Protein AF-A0A096AN30-F1 (afdb_monomer_lite)

Radius of gyration: 12.46 Å; chains: 1; bounding box: 24×33×29 Å

Sequence (86 aa):
MNISEHKKQILYMFYTDGWRYLARDKIGYMHIFTEKPTKGEACWLCKKGIRGGFFFYDESFEDIRFENAEPLDIGMELGLADDDNA

Organism: NCBI:txid1401067

Structure (mmCIF, N/CA/C/O backbone):
data_AF-A0A096AN30-F1
#
_entry.id   AF-A0A096AN30-F1
#
loop_
_atom_site.group_PDB
_atom_site.id
_atom_site.type_symbol
_atom_site.label_atom_id
_atom_site.label_alt_id
_atom_site.label_comp_id
_atom_site.label_asym_id
_atom_site.label_entity_id
_atom_site.label_seq_id
_atom_site.pdbx_PDB_ins_code
_atom_site.Cartn_x
_atom_site.Cartn_y
_atom_site.Cartn_z
_atom_site.occupancy
_atom_site.B_iso_or_equiv
_atom_site.auth_seq_id
_atom_site.auth_comp_id
_atom_site.auth_asym_id
_atom_site.auth_atom_id
_atom_site.pdbx_PDB_model_num
ATOM 1 N N . MET A 1 1 ? 11.712 3.253 12.262 1.00 50.41 1 MET A N 1
ATOM 2 C CA . MET A 1 1 ? 11.472 4.690 11.998 1.00 50.41 1 MET A CA 1
ATOM 3 C C . MET A 1 1 ? 10.138 5.035 12.622 1.00 50.41 1 MET A C 1
ATOM 5 O O . MET A 1 1 ? 9.224 4.240 12.484 1.00 50.41 1 MET A O 1
ATOM 9 N N . ASN A 1 2 ? 10.036 6.142 13.357 1.00 66.69 2 ASN A N 1
ATOM 10 C CA . ASN A 1 2 ? 8.745 6.580 13.886 1.00 66.69 2 ASN A CA 1
ATOM 11 C C . ASN A 1 2 ? 8.007 7.274 12.737 1.00 66.69 2 ASN A C 1
ATOM 13 O O . ASN A 1 2 ? 8.511 8.265 12.209 1.00 66.69 2 ASN A O 1
ATOM 17 N N . ILE A 1 3 ? 6.890 6.712 12.287 1.00 77.75 3 ILE A N 1
ATOM 18 C CA . ILE A 1 3 ? 6.119 7.267 11.171 1.00 77.75 3 ILE A CA 1
ATOM 19 C C . ILE A 1 3 ? 5.469 8.587 11.632 1.00 77.75 3 ILE A C 1
ATOM 21 O O . ILE A 1 3 ? 5.105 8.706 12.806 1.00 77.75 3 ILE A O 1
ATOM 25 N N . SER A 1 4 ? 5.350 9.590 10.753 1.00 88.88 4 SER A N 1
ATOM 26 C CA . SER A 1 4 ? 4.783 10.893 11.140 1.00 88.88 4 SER A CA 1
ATOM 27 C C . SER A 1 4 ? 3.315 10.757 11.567 1.00 88.88 4 SER A C 1
ATOM 29 O O . SER A 1 4 ? 2.590 9.912 11.044 1.00 88.88 4 SER A O 1
ATOM 31 N N . GLU A 1 5 ? 2.845 11.598 12.495 1.00 89.62 5 GLU A N 1
ATOM 32 C CA . GLU A 1 5 ? 1.435 11.565 12.927 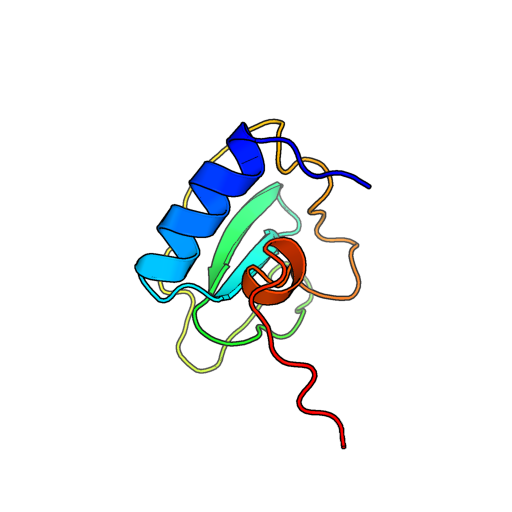1.00 89.62 5 GLU A CA 1
ATOM 33 C C . GLU A 1 5 ? 0.462 11.839 11.772 1.00 89.62 5 GLU A C 1
ATOM 35 O O . GLU A 1 5 ? -0.608 11.241 11.707 1.00 89.62 5 GLU A O 1
ATOM 40 N N . HIS A 1 6 ? 0.865 12.663 10.802 1.00 89.62 6 HIS A N 1
ATOM 41 C CA . HIS A 1 6 ? 0.103 12.883 9.571 1.00 89.62 6 HIS A CA 1
ATOM 42 C C . HIS A 1 6 ? -0.011 11.600 8.729 1.00 89.62 6 HIS A C 1
ATOM 44 O O . HIS A 1 6 ? -1.116 11.208 8.350 1.00 89.62 6 HIS A O 1
ATOM 50 N N . LYS A 1 7 ? 1.101 10.869 8.530 1.00 91.00 7 LYS A N 1
ATOM 51 C CA . LYS A 1 7 ? 1.092 9.554 7.861 1.00 91.00 7 LYS A CA 1
ATOM 52 C C . LYS A 1 7 ? 0.191 8.570 8.613 1.00 91.00 7 LYS A C 1
ATOM 54 O O . LYS A 1 7 ? -0.615 7.896 7.976 1.00 91.00 7 LYS A O 1
ATOM 59 N N . LYS A 1 8 ? 0.270 8.519 9.953 1.00 92.38 8 LYS A N 1
ATOM 60 C CA . LYS A 1 8 ? -0.597 7.659 10.789 1.00 92.38 8 LYS A CA 1
ATOM 61 C C . LYS A 1 8 ? -2.071 7.957 10.575 1.00 92.38 8 LYS A C 1
ATOM 63 O O . LYS A 1 8 ? -2.841 7.024 10.386 1.00 92.38 8 LYS A O 1
ATOM 68 N N . GLN A 1 9 ? -2.468 9.228 10.590 1.00 92.31 9 GLN A N 1
ATOM 69 C CA . GLN A 1 9 ? -3.867 9.622 10.415 1.00 92.31 9 GLN A CA 1
ATOM 70 C C . GLN A 1 9 ? -4.416 9.178 9.054 1.00 92.31 9 GLN A C 1
ATOM 72 O O . GLN A 1 9 ? -5.487 8.574 8.998 1.00 92.31 9 GLN A O 1
ATOM 77 N N . ILE A 1 10 ? -3.660 9.399 7.975 1.00 91.75 10 ILE A N 1
ATOM 78 C CA . ILE A 1 10 ? -4.051 8.975 6.621 1.00 91.75 10 ILE A CA 1
ATOM 79 C C . ILE A 1 10 ? -4.156 7.449 6.533 1.00 91.75 10 ILE A C 1
ATOM 81 O O . ILE A 1 10 ? -5.157 6.914 6.056 1.00 91.75 10 ILE A O 1
ATOM 85 N N . LEU A 1 11 ? -3.139 6.738 7.026 1.00 92.69 11 LEU A N 1
ATOM 86 C CA . LEU A 1 11 ? -3.128 5.277 7.048 1.00 92.69 11 LEU A CA 1
ATOM 87 C C . LEU A 1 11 ? -4.301 4.718 7.856 1.00 92.69 11 LEU A C 1
ATOM 89 O O . LEU A 1 11 ? -4.929 3.755 7.423 1.00 92.69 11 LEU A O 1
ATOM 93 N N . TYR A 1 12 ? -4.631 5.337 8.992 1.00 93.75 12 TYR A N 1
ATOM 94 C CA . TYR A 1 12 ? -5.759 4.930 9.823 1.00 93.75 12 TYR A CA 1
ATOM 95 C C . TYR A 1 12 ? -7.091 5.096 9.084 1.00 93.75 12 TYR A C 1
ATOM 97 O O . TYR A 1 12 ? -7.881 4.156 9.073 1.00 93.75 12 TYR A O 1
ATOM 105 N N . MET A 1 13 ? -7.306 6.224 8.394 1.00 92.06 13 MET A N 1
ATOM 106 C CA . MET A 1 13 ? -8.497 6.432 7.554 1.00 92.06 13 MET A CA 1
ATOM 107 C C . MET A 1 13 ? -8.628 5.353 6.471 1.00 92.06 13 MET A C 1
ATOM 109 O O . MET A 1 13 ? -9.695 4.767 6.290 1.00 92.06 13 MET A O 1
ATOM 113 N N . PHE A 1 14 ? -7.533 5.036 5.776 1.00 90.69 14 PHE A N 1
ATOM 114 C CA . PHE A 1 14 ? -7.538 3.966 4.780 1.00 90.69 14 PHE A CA 1
ATOM 115 C C . PHE A 1 14 ? -7.832 2.599 5.406 1.00 90.69 14 PHE A C 1
ATOM 117 O O . PHE A 1 14 ? -8.617 1.819 4.863 1.00 90.69 14 PHE A O 1
ATOM 124 N N . TYR A 1 15 ? -7.247 2.312 6.568 1.00 92.38 15 TYR A N 1
ATOM 125 C CA . TYR A 1 15 ? -7.459 1.055 7.272 1.00 92.38 15 TYR A CA 1
ATOM 126 C C . TYR A 1 15 ? -8.919 0.864 7.703 1.00 92.38 15 TYR A C 1
ATOM 128 O O . TYR A 1 15 ? -9.471 -0.228 7.520 1.00 92.38 15 TYR A O 1
ATOM 136 N N . THR A 1 16 ? -9.561 1.914 8.227 1.00 91.94 16 THR A N 1
ATOM 137 C CA . THR A 1 16 ? -1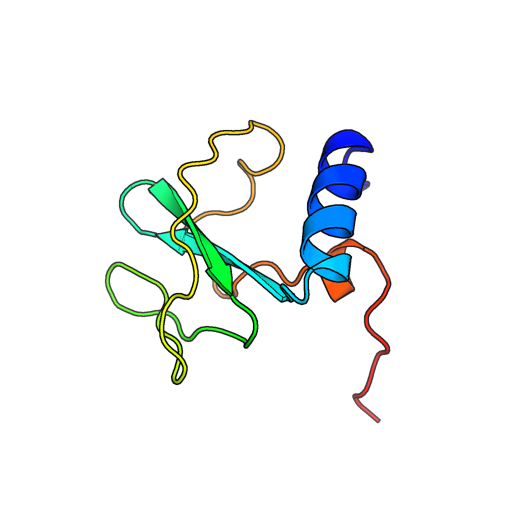0.978 1.883 8.628 1.00 91.94 16 THR A CA 1
ATOM 138 C C . THR A 1 16 ? -11.922 1.714 7.440 1.00 91.94 16 THR A C 1
ATOM 140 O O . THR A 1 16 ? -12.939 1.039 7.573 1.00 91.94 16 THR A O 1
ATOM 143 N N . ASP A 1 17 ? -11.543 2.222 6.265 1.00 89.19 17 ASP A N 1
ATOM 144 C CA . ASP A 1 17 ? -12.288 2.051 5.008 1.00 89.19 17 ASP A CA 1
ATOM 145 C C . ASP A 1 17 ? -12.074 0.669 4.351 1.00 89.19 17 ASP A C 1
ATOM 147 O O . ASP A 1 17 ? -12.656 0.361 3.308 1.00 89.19 17 ASP A O 1
ATOM 151 N N . GLY A 1 18 ? -11.256 -0.196 4.962 1.00 89.44 18 GLY A N 1
ATOM 152 C CA . GLY A 1 18 ? -11.015 -1.567 4.507 1.00 89.44 18 GLY A CA 1
ATOM 153 C C . GLY A 1 18 ? -9.816 -1.731 3.571 1.00 89.44 18 GLY A C 1
ATOM 154 O O . GLY A 1 18 ? -9.585 -2.830 3.061 1.00 89.44 18 GLY A O 1
ATOM 155 N N . TRP A 1 19 ? -9.024 -0.681 3.355 1.00 90.88 19 TRP A N 1
ATOM 156 C CA . TRP A 1 19 ? -7.771 -0.767 2.608 1.00 90.88 19 TRP A CA 1
ATOM 157 C C . TRP A 1 19 ? -6.666 -1.371 3.471 1.00 90.88 19 TRP A C 1
ATOM 159 O O . TRP A 1 19 ? -6.652 -1.235 4.696 1.00 90.88 19 TRP A O 1
ATOM 169 N N . ARG A 1 20 ? -5.745 -2.091 2.834 1.00 92.50 20 ARG A N 1
ATOM 170 C CA . ARG A 1 20 ? -4.706 -2.866 3.525 1.00 92.50 20 ARG A CA 1
ATOM 171 C C . ARG A 1 20 ? -3.310 -2.624 2.985 1.00 92.50 20 ARG A C 1
ATOM 173 O O . ARG A 1 20 ? -2.365 -2.712 3.756 1.00 92.50 20 ARG A O 1
ATOM 180 N N . TYR A 1 21 ? -3.180 -2.272 1.709 1.00 92.62 21 TYR A N 1
ATOM 181 C CA . TYR A 1 21 ? -1.876 -2.071 1.090 1.00 92.62 21 TYR A CA 1
ATOM 182 C C . TYR A 1 21 ? -1.817 -0.795 0.265 1.00 92.62 21 TYR A C 1
ATOM 184 O O . TYR A 1 21 ? -2.802 -0.406 -0.364 1.00 92.62 21 TYR A O 1
ATOM 192 N N . LEU A 1 22 ? -0.632 -0.195 0.236 1.00 92.38 22 LEU A N 1
ATOM 193 C CA . LEU A 1 22 ? -0.257 0.933 -0.608 1.00 92.38 22 LEU A CA 1
ATOM 194 C 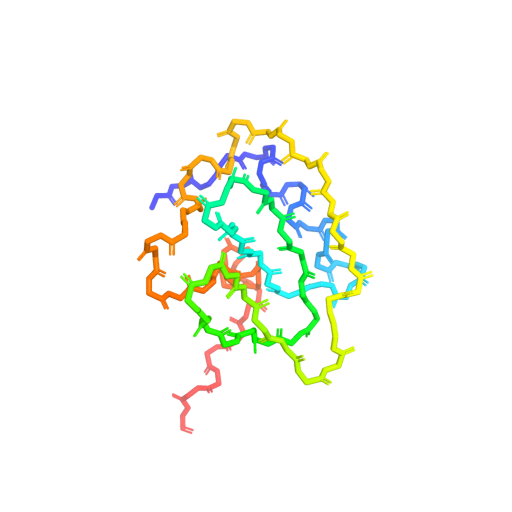C . LEU A 1 22 ? 0.928 0.527 -1.477 1.00 92.38 22 LEU A C 1
ATOM 196 O O . LEU A 1 22 ? 1.882 -0.082 -0.993 1.00 92.38 22 LEU A O 1
ATOM 200 N N . ALA A 1 23 ? 0.902 0.878 -2.756 1.00 92.56 23 ALA A N 1
ATOM 201 C CA . ALA A 1 23 ? 2.035 0.624 -3.630 1.00 92.56 23 ALA A CA 1
ATOM 202 C C . ALA A 1 23 ? 2.148 1.690 -4.712 1.00 92.56 23 ALA A C 1
ATOM 204 O O . ALA A 1 23 ? 1.143 2.122 -5.277 1.00 92.56 23 ALA A O 1
ATOM 205 N N . ARG A 1 24 ? 3.381 2.087 -5.025 1.00 92.25 24 ARG A N 1
ATOM 206 C CA . ARG A 1 24 ? 3.662 3.027 -6.108 1.00 92.25 24 ARG A CA 1
ATOM 207 C C . ARG A 1 24 ? 3.975 2.260 -7.385 1.00 92.25 24 ARG A C 1
ATOM 209 O O . ARG A 1 24 ? 4.696 1.266 -7.324 1.00 92.25 24 ARG A O 1
ATOM 216 N N . ASP A 1 25 ? 3.438 2.685 -8.520 1.00 91.00 25 ASP A N 1
ATOM 217 C CA . ASP A 1 25 ? 3.799 2.139 -9.829 1.00 91.00 25 ASP A CA 1
ATOM 218 C C . ASP A 1 25 ? 5.065 2.797 -10.404 1.00 91.00 25 ASP A C 1
ATOM 220 O O . ASP A 1 25 ? 5.616 3.747 -9.841 1.00 91.00 25 ASP A O 1
ATOM 224 N N . LYS A 1 26 ? 5.542 2.281 -11.541 1.00 91.88 26 LYS A N 1
ATOM 225 C CA . LYS A 1 26 ? 6.796 2.716 -12.171 1.00 91.88 26 LYS A CA 1
ATOM 226 C C . LYS A 1 26 ? 6.777 4.171 -12.652 1.00 91.88 26 LYS A C 1
ATOM 228 O O . LYS A 1 26 ? 7.840 4.757 -12.832 1.00 91.88 26 LYS A O 1
ATOM 233 N N . ILE A 1 27 ? 5.596 4.746 -12.883 1.00 88.56 27 ILE A N 1
ATOM 234 C CA . ILE A 1 27 ? 5.435 6.141 -13.322 1.00 88.56 27 ILE A CA 1
ATOM 235 C C . ILE A 1 27 ? 5.145 7.093 -12.156 1.00 88.56 27 ILE A C 1
ATOM 237 O O . ILE A 1 27 ? 5.031 8.299 -12.360 1.00 88.56 27 ILE A O 1
ATOM 241 N N . GLY A 1 28 ? 5.104 6.568 -10.930 1.00 86.88 28 GLY A N 1
ATOM 242 C CA . GLY A 1 28 ? 5.051 7.345 -9.702 1.00 86.88 28 GLY A CA 1
ATOM 243 C C . GLY A 1 28 ? 3.666 7.452 -9.070 1.00 86.88 28 GLY A C 1
ATOM 244 O O . GLY A 1 28 ? 3.551 8.125 -8.044 1.00 86.88 28 GLY A O 1
ATOM 245 N N . TYR A 1 29 ? 2.638 6.796 -9.618 1.00 86.50 29 TYR A N 1
ATOM 246 C CA . TYR A 1 29 ? 1.291 6.841 -9.050 1.00 86.50 29 TYR A CA 1
ATOM 247 C C . TYR A 1 29 ? 1.137 5.898 -7.871 1.00 86.50 29 TYR A C 1
ATOM 249 O O . TYR A 1 29 ? 1.593 4.756 -7.905 1.00 86.50 29 TYR A O 1
ATOM 257 N N . MET A 1 30 ? 0.462 6.388 -6.834 1.00 90.12 30 MET A N 1
ATOM 258 C CA . MET A 1 30 ? 0.094 5.605 -5.666 1.00 90.12 30 MET A CA 1
ATOM 259 C C . MET A 1 30 ? -1.213 4.853 -5.923 1.00 90.12 30 MET A C 1
ATOM 261 O O . MET A 1 30 ? -2.183 5.406 -6.437 1.00 90.12 30 MET A O 1
ATOM 265 N N . HIS A 1 31 ? -1.253 3.594 -5.513 1.00 88.38 31 HIS A N 1
ATOM 266 C CA . HIS A 1 31 ? -2.426 2.734 -5.611 1.00 88.38 31 HIS A CA 1
ATOM 267 C C . HIS A 1 31 ? -2.729 2.130 -4.243 1.00 88.38 31 HIS A C 1
ATOM 269 O O . HIS A 1 31 ? -1.805 1.783 -3.504 1.00 88.38 31 HIS A O 1
ATOM 275 N N . ILE A 1 32 ? -4.017 1.989 -3.920 1.00 89.31 32 ILE A N 1
ATOM 276 C CA . ILE A 1 32 ? -4.489 1.332 -2.694 1.00 89.31 32 ILE A CA 1
ATOM 277 C C . ILE A 1 32 ? -5.174 0.008 -3.010 1.00 89.31 32 ILE A C 1
ATOM 279 O O . ILE A 1 32 ? -5.902 -0.131 -3.997 1.00 89.31 32 ILE A O 1
ATOM 283 N N . PHE A 1 33 ? -4.955 -0.979 -2.146 1.00 89.12 33 PHE A N 1
ATOM 284 C CA . PHE A 1 33 ? -5.441 -2.337 -2.341 1.00 89.12 33 PHE A CA 1
ATOM 285 C C . PHE A 1 33 ? -6.062 -2.886 -1.059 1.00 89.12 33 PHE A C 1
ATOM 287 O O . PHE A 1 33 ? -5.608 -2.609 0.050 1.00 89.12 33 PHE A O 1
ATOM 294 N N . THR A 1 34 ? -7.110 -3.690 -1.221 1.00 89.00 34 THR A N 1
ATOM 295 C CA . THR A 1 34 ? -7.768 -4.429 -0.126 1.00 89.00 34 THR A CA 1
ATOM 296 C C . THR A 1 34 ? -7.142 -5.806 0.108 1.00 89.00 34 THR A C 1
ATOM 298 O O . THR A 1 34 ? -7.364 -6.422 1.143 1.00 89.00 34 THR A O 1
ATOM 301 N N . GLU A 1 35 ? -6.350 -6.292 -0.845 1.00 89.50 35 GLU A N 1
ATOM 302 C CA . GLU A 1 35 ? -5.601 -7.545 -0.779 1.00 89.50 35 GLU A CA 1
ATOM 303 C C . GLU A 1 35 ? -4.165 -7.297 -1.230 1.00 89.50 35 GLU A C 1
ATOM 305 O O . GLU A 1 35 ? -3.918 -6.345 -1.975 1.00 89.50 35 GLU A O 1
ATOM 310 N N . LYS A 1 36 ? -3.231 -8.146 -0.794 1.00 92.44 36 LYS A N 1
ATOM 311 C CA . LYS A 1 36 ? -1.813 -7.978 -1.107 1.00 92.44 36 LYS A CA 1
ATOM 312 C C . LYS A 1 36 ? -1.597 -8.067 -2.624 1.00 92.44 36 LYS A C 1
ATOM 314 O O . LYS A 1 36 ? -1.838 -9.135 -3.198 1.00 92.44 36 LYS A O 1
ATOM 319 N N . PRO A 1 37 ? -1.168 -6.985 -3.298 1.00 92.12 37 PRO A N 1
ATOM 320 C CA . PRO A 1 37 ? -0.897 -7.051 -4.720 1.00 92.12 37 PRO A CA 1
ATOM 321 C C . PRO A 1 37 ? 0.415 -7.792 -5.007 1.00 92.12 37 PRO A C 1
ATOM 323 O O . PRO A 1 37 ? 1.323 -7.856 -4.183 1.00 92.12 37 PRO A O 1
ATOM 326 N N . THR A 1 38 ? 0.524 -8.325 -6.217 1.00 92.88 38 THR A N 1
ATOM 327 C CA . THR A 1 38 ? 1.737 -8.916 -6.783 1.00 92.88 38 THR A CA 1
ATOM 328 C C . THR A 1 38 ? 2.437 -7.896 -7.670 1.00 92.88 38 THR A C 1
ATOM 330 O O . THR A 1 38 ? 1.794 -7.205 -8.463 1.00 92.88 38 THR A O 1
ATOM 333 N N . LYS A 1 39 ? 3.759 -7.806 -7.564 1.00 94.12 39 LYS A N 1
ATOM 334 C CA . LYS A 1 39 ? 4.559 -6.891 -8.374 1.00 94.12 39 LYS A CA 1
ATOM 335 C C . LYS A 1 39 ? 4.612 -7.355 -9.834 1.00 94.12 39 LYS A C 1
ATOM 337 O O . LYS A 1 39 ? 5.046 -8.469 -10.112 1.00 94.12 39 LYS A O 1
ATOM 342 N N . GLY A 1 40 ? 4.158 -6.507 -10.753 1.00 91.81 40 GLY A N 1
ATOM 343 C CA . GLY A 1 40 ? 4.323 -6.676 -12.196 1.00 91.81 40 GLY A CA 1
ATOM 344 C C . GLY A 1 40 ? 5.498 -5.857 -12.740 1.00 91.81 40 GLY A C 1
ATOM 345 O O . GLY A 1 40 ? 6.261 -5.255 -11.988 1.00 91.81 40 GLY A O 1
ATOM 346 N N . GLU A 1 41 ? 5.635 -5.801 -14.067 1.00 92.12 41 GLU A N 1
ATOM 347 C CA . GLU A 1 41 ? 6.758 -5.106 -14.726 1.00 92.12 41 GLU A CA 1
ATOM 348 C C . GLU A 1 41 ? 6.698 -3.572 -14.615 1.00 92.12 41 GLU A C 1
ATOM 350 O O . GLU A 1 41 ? 7.734 -2.901 -14.609 1.00 92.12 41 GLU A O 1
ATOM 355 N N . ALA A 1 42 ? 5.489 -3.009 -14.541 1.00 89.50 42 ALA A N 1
ATOM 356 C CA . ALA A 1 42 ? 5.263 -1.563 -14.484 1.00 89.50 42 ALA A CA 1
ATOM 357 C C . ALA A 1 42 ? 4.307 -1.125 -13.365 1.00 89.50 42 ALA A C 1
ATOM 359 O O . ALA A 1 42 ? 4.305 0.045 -12.992 1.00 89.50 42 ALA A O 1
ATOM 360 N N . CYS A 1 43 ? 3.494 -2.037 -12.832 1.00 90.31 43 CYS A N 1
ATOM 361 C CA . CYS A 1 43 ? 2.486 -1.748 -11.818 1.00 90.31 43 CYS A CA 1
ATOM 362 C C . CYS A 1 43 ? 2.272 -2.949 -10.890 1.00 90.31 43 CYS A C 1
ATOM 364 O O . CYS A 1 43 ? 2.851 -4.020 -11.078 1.00 90.31 43 CYS A O 1
ATOM 366 N N . TRP A 1 44 ? 1.432 -2.755 -9.880 1.00 91.62 44 TRP A N 1
ATOM 367 C CA . TRP A 1 44 ? 1.045 -3.774 -8.914 1.00 91.62 44 TRP A CA 1
ATOM 368 C C . TRP A 1 44 ? -0.316 -4.362 -9.300 1.00 91.62 44 TRP A C 1
ATOM 370 O O . TRP A 1 44 ? -1.258 -3.630 -9.601 1.00 91.62 44 TRP A O 1
ATOM 380 N N . LEU A 1 45 ? -0.409 -5.690 -9.320 1.00 88.00 45 LEU A N 1
ATOM 381 C CA . LEU A 1 45 ? -1.562 -6.443 -9.809 1.00 88.00 45 LEU A CA 1
ATOM 382 C C . LEU A 1 45 ? -2.276 -7.136 -8.650 1.00 88.00 45 LEU A C 1
ATOM 384 O O . LEU A 1 45 ? -1.636 -7.730 -7.791 1.00 88.00 45 LEU A O 1
ATOM 388 N N . CYS A 1 46 ? -3.602 -7.144 -8.645 1.00 85.56 46 CYS A N 1
ATOM 389 C CA . CYS A 1 46 ? -4.387 -7.918 -7.685 1.00 85.56 46 CYS A CA 1
ATOM 390 C C . CYS A 1 46 ? -5.531 -8.650 -8.393 1.00 85.56 46 CYS A C 1
ATOM 392 O O . CYS A 1 46 ? -5.986 -8.244 -9.466 1.00 85.56 46 CYS A O 1
ATOM 394 N N . LYS A 1 47 ? -5.994 -9.752 -7.799 1.00 80.44 47 LYS A N 1
ATOM 395 C CA . LYS A 1 47 ? -7.017 -10.626 -8.390 1.00 80.44 47 LYS A CA 1
ATOM 396 C C . LYS A 1 47 ? -8.374 -9.936 -8.450 1.00 80.44 47 LYS A C 1
ATOM 398 O O . LYS A 1 47 ? -9.123 -10.138 -9.400 1.00 80.44 47 LYS A O 1
ATOM 403 N N . LYS A 1 48 ? -8.690 -9.114 -7.449 1.00 72.81 48 LYS A N 1
ATOM 404 C CA . LYS A 1 48 ? -9.948 -8.358 -7.368 1.00 72.81 48 LYS A CA 1
ATOM 405 C C . LYS A 1 48 ? -9.925 -7.039 -8.152 1.00 72.81 48 LYS A C 1
ATOM 407 O O . LYS A 1 48 ? -10.926 -6.322 -8.127 1.00 72.81 48 LYS A O 1
ATOM 412 N N . GLY A 1 49 ? -8.828 -6.741 -8.857 1.00 60.41 49 GLY A N 1
ATOM 413 C CA . GLY A 1 49 ? -8.617 -5.492 -9.588 1.00 60.41 49 GLY A CA 1
ATOM 414 C C . GLY A 1 49 ? -8.273 -4.302 -8.682 1.00 60.41 49 GLY A C 1
ATOM 415 O O . GLY A 1 49 ? -8.596 -4.282 -7.491 1.00 60.41 49 GLY A O 1
ATOM 416 N N . ILE A 1 50 ? -7.589 -3.303 -9.250 1.00 61.38 50 ILE A N 1
ATOM 417 C CA . ILE A 1 50 ? -7.257 -2.047 -8.563 1.00 61.38 50 ILE A CA 1
ATOM 418 C C . ILE A 1 50 ? -8.581 -1.334 -8.266 1.00 61.38 50 ILE A C 1
ATOM 420 O O . ILE A 1 50 ? -9.253 -0.870 -9.184 1.00 61.38 50 ILE A O 1
ATOM 424 N N . ARG A 1 51 ? -8.997 -1.279 -6.995 1.00 58.69 51 ARG A N 1
ATOM 425 C CA . ARG A 1 51 ? -10.290 -0.677 -6.615 1.00 58.69 51 ARG A CA 1
ATOM 426 C C . ARG A 1 51 ? -10.254 0.846 -6.461 1.00 58.69 51 ARG A C 1
ATOM 428 O O . ARG A 1 51 ? -11.303 1.450 -6.273 1.00 58.69 51 ARG A O 1
ATOM 435 N N . GLY A 1 52 ? -9.088 1.466 -6.587 1.00 56.06 52 GLY A N 1
ATOM 436 C CA . GLY A 1 52 ? -8.950 2.915 -6.611 1.00 56.06 52 GLY A CA 1
ATOM 437 C C . GLY A 1 52 ? -7.514 3.300 -6.925 1.00 56.06 52 GLY A C 1
ATOM 438 O O . GLY A 1 52 ? -6.626 3.108 -6.099 1.00 56.06 52 GLY A O 1
ATOM 439 N N . GLY A 1 53 ? -7.280 3.829 -8.124 1.00 54.81 53 GLY A N 1
ATOM 440 C CA . GLY A 1 53 ? -6.095 4.642 -8.368 1.00 54.81 53 GLY A CA 1
ATOM 441 C C . GLY A 1 53 ? -6.364 6.007 -7.749 1.00 54.81 53 GLY A C 1
ATOM 442 O O . GLY A 1 53 ? -7.201 6.749 -8.261 1.00 54.81 53 GLY A O 1
ATOM 443 N N . PHE A 1 54 ? -5.718 6.316 -6.629 1.00 61.12 54 PHE A N 1
ATOM 444 C CA . PHE A 1 54 ? -5.778 7.650 -6.045 1.00 61.12 54 PHE A CA 1
ATOM 445 C C . PHE A 1 54 ? -4.528 8.406 -6.459 1.00 61.12 54 PHE A C 1
ATOM 447 O O . PHE A 1 54 ? -3.409 8.049 -6.103 1.00 61.12 54 PHE A O 1
ATOM 454 N N . PHE A 1 55 ? -4.725 9.494 -7.194 1.00 59.03 55 PHE A N 1
ATOM 455 C CA . PHE A 1 55 ? -3.671 10.466 -7.428 1.00 59.03 55 PHE A CA 1
ATOM 456 C C . PHE A 1 55 ? -3.468 11.257 -6.131 1.00 59.03 55 PHE A C 1
ATOM 458 O O . PHE A 1 55 ? -4.033 12.330 -5.943 1.00 59.03 55 PHE A O 1
ATOM 465 N N . PHE A 1 56 ? -2.731 10.679 -5.189 1.00 65.38 56 PHE A N 1
ATOM 466 C CA . PHE A 1 56 ? -2.395 11.329 -3.932 1.00 65.38 56 PHE A CA 1
ATOM 467 C C . PHE A 1 56 ? -0.887 11.539 -3.895 1.00 65.38 56 PHE A C 1
ATOM 469 O O . PHE A 1 56 ? -0.116 10.589 -3.753 1.00 65.38 56 PHE A O 1
ATOM 476 N N . TYR A 1 57 ? -0.473 12.787 -4.106 1.00 64.06 57 TYR A N 1
ATOM 477 C CA . TYR A 1 57 ? 0.895 13.210 -3.854 1.00 64.06 57 TYR A CA 1
ATOM 478 C C . TYR A 1 57 ? 0.934 13.822 -2.456 1.00 64.06 57 TYR A C 1
ATOM 480 O O . TYR A 1 57 ? 0.423 14.919 -2.244 1.00 64.06 57 TYR A O 1
ATOM 488 N N . ASP A 1 58 ? 1.514 13.090 -1.513 1.00 74.19 58 ASP A N 1
ATOM 489 C CA . ASP A 1 58 ? 1.818 13.563 -0.166 1.00 74.19 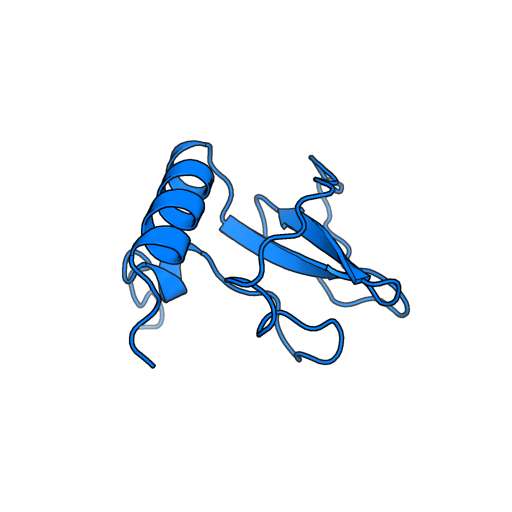58 ASP A CA 1
ATOM 490 C C . ASP A 1 58 ? 3.233 13.099 0.173 1.00 74.19 58 ASP A C 1
ATOM 492 O O . ASP A 1 58 ? 3.586 11.927 -0.007 1.00 74.19 58 ASP A O 1
ATOM 496 N N . GLU A 1 59 ? 4.050 14.049 0.615 1.00 82.75 59 GLU A N 1
ATOM 497 C CA . GLU A 1 59 ? 5.475 13.866 0.903 1.00 82.75 59 GLU A CA 1
ATOM 498 C C . GLU A 1 59 ? 5.707 12.806 1.995 1.00 82.75 59 GLU A C 1
ATOM 500 O O . GLU A 1 59 ? 6.752 12.159 2.049 1.00 82.75 59 GLU A O 1
ATOM 505 N N . SER A 1 60 ? 4.692 12.527 2.818 1.00 85.56 60 SER A N 1
ATOM 506 C CA . SER A 1 60 ? 4.738 11.500 3.865 1.00 85.56 60 SER A CA 1
ATOM 507 C C . SER A 1 60 ? 4.847 10.067 3.335 1.00 85.56 60 SER A C 1
ATOM 509 O O . SER A 1 60 ? 5.051 9.150 4.131 1.00 85.56 60 SER A O 1
ATOM 511 N N . PHE A 1 61 ? 4.700 9.861 2.021 1.00 89.25 61 PHE A N 1
ATOM 512 C CA . PHE A 1 61 ? 4.761 8.553 1.359 1.00 89.25 61 PHE A CA 1
ATOM 513 C C . PHE A 1 61 ? 5.886 8.448 0.310 1.00 89.25 61 PHE A C 1
ATOM 515 O O . PHE A 1 61 ? 5.830 7.603 -0.591 1.00 89.25 61 PHE A O 1
ATOM 522 N N . GLU A 1 62 ? 6.908 9.309 0.371 1.00 89.31 62 GLU A N 1
ATOM 523 C CA . GLU A 1 62 ? 8.094 9.256 -0.510 1.00 89.31 62 GLU A CA 1
ATOM 524 C C . GLU A 1 62 ? 8.961 7.993 -0.327 1.00 89.31 62 GLU A C 1
ATOM 526 O O . GLU A 1 62 ? 9.753 7.627 -1.206 1.00 89.31 62 GLU A O 1
ATOM 531 N N . ASP A 1 63 ? 8.805 7.310 0.805 1.00 90.06 63 ASP A N 1
ATOM 532 C CA . ASP A 1 63 ? 9.440 6.033 1.134 1.00 90.06 63 ASP A CA 1
ATOM 533 C C . ASP A 1 63 ? 8.817 4.840 0.390 1.00 90.06 63 ASP A C 1
ATOM 535 O O . ASP A 1 63 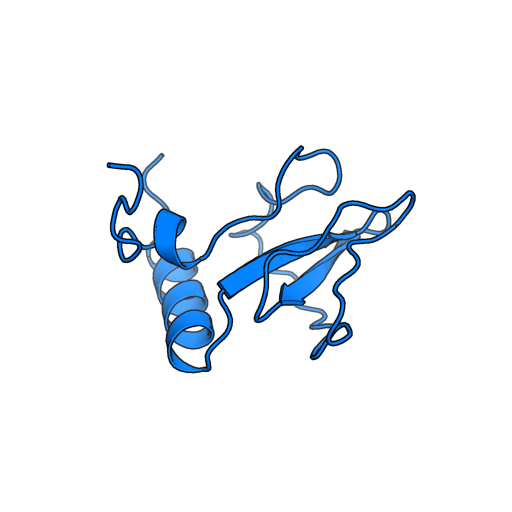? 9.481 3.821 0.174 1.00 90.06 63 ASP A O 1
ATOM 539 N N . ILE A 1 64 ? 7.565 4.969 -0.060 1.00 91.88 64 ILE A N 1
ATOM 540 C CA . ILE A 1 64 ? 6.907 3.968 -0.899 1.00 91.88 64 ILE A CA 1
ATOM 541 C C . ILE A 1 64 ? 7.350 4.175 -2.347 1.00 91.88 64 ILE A C 1
ATOM 543 O O . ILE A 1 64 ? 6.838 5.054 -3.048 1.00 91.88 64 ILE A O 1
ATOM 547 N N . ARG A 1 65 ? 8.277 3.340 -2.821 1.00 93.75 65 ARG A N 1
ATOM 548 C CA . ARG A 1 65 ? 8.785 3.375 -4.200 1.00 93.75 65 ARG A CA 1
ATOM 549 C C . ARG A 1 65 ? 8.436 2.097 -4.947 1.00 93.75 65 ARG A C 1
ATOM 551 O O . ARG A 1 65 ? 8.229 1.046 -4.341 1.00 93.75 65 ARG A O 1
ATOM 558 N N . PHE A 1 66 ? 8.380 2.178 -6.274 1.00 94.19 66 PHE A N 1
ATOM 559 C CA . PHE A 1 66 ? 8.108 1.000 -7.097 1.00 94.19 66 PHE A CA 1
ATOM 560 C C . PHE A 1 66 ? 9.213 -0.050 -6.958 1.00 94.19 66 PHE A C 1
ATOM 562 O O . PHE A 1 66 ? 8.948 -1.239 -7.078 1.00 94.19 66 PHE A O 1
ATOM 569 N N . GLU A 1 67 ? 10.448 0.350 -6.664 1.00 94.81 67 GLU A N 1
ATOM 570 C CA . GLU A 1 67 ? 11.594 -0.540 -6.482 1.00 94.81 67 GLU A CA 1
ATOM 571 C C . GLU A 1 67 ? 11.458 -1.437 -5.245 1.00 94.81 67 GLU A C 1
ATOM 573 O O . GLU A 1 67 ? 12.032 -2.527 -5.240 1.00 94.81 67 GLU A O 1
ATOM 578 N N . ASN A 1 68 ? 10.653 -1.048 -4.248 1.00 93.19 68 ASN A N 1
ATOM 579 C CA . ASN A 1 68 ? 10.428 -1.830 -3.032 1.00 93.19 68 ASN A CA 1
ATOM 580 C C . ASN A 1 68 ? 9.959 -3.251 -3.385 1.00 93.19 68 ASN A C 1
ATOM 582 O O . ASN A 1 68 ? 9.126 -3.446 -4.275 1.00 93.19 68 ASN A O 1
ATOM 586 N N . ALA A 1 69 ? 10.523 -4.260 -2.716 1.00 91.50 69 ALA A N 1
ATOM 587 C CA . ALA A 1 69 ? 10.202 -5.663 -2.989 1.00 91.50 69 ALA A CA 1
ATOM 588 C C . ALA A 1 69 ? 8.730 -5.988 -2.689 1.00 91.50 69 ALA A C 1
ATOM 590 O O . ALA A 1 69 ? 8.115 -6.784 -3.392 1.00 91.50 69 ALA A O 1
ATOM 591 N N . GLU A 1 70 ? 8.175 -5.320 -1.681 1.00 94.12 70 GLU A N 1
ATOM 592 C CA . GLU A 1 70 ? 6.835 -5.533 -1.151 1.00 94.12 70 GLU A CA 1
ATOM 593 C C . GLU A 1 70 ? 6.051 -4.210 -1.140 1.00 94.12 70 GLU A C 1
ATOM 595 O O . GLU A 1 70 ? 6.663 -3.141 -1.006 1.00 94.12 70 GLU A O 1
ATOM 600 N N . PRO A 1 71 ? 4.713 -4.258 -1.280 1.00 94.25 71 PRO A N 1
ATOM 601 C CA . PRO A 1 71 ? 3.876 -3.088 -1.066 1.00 94.25 71 PRO A CA 1
ATOM 602 C C . PRO A 1 71 ? 3.912 -2.710 0.421 1.00 94.25 71 PRO A C 1
ATOM 604 O O . PRO A 1 71 ? 4.176 -3.556 1.279 1.00 94.25 71 PRO A O 1
ATOM 607 N N . LEU A 1 72 ? 3.614 -1.453 0.749 1.00 94.38 72 LEU A N 1
ATOM 608 C CA . LEU A 1 72 ? 3.445 -1.065 2.145 1.00 94.38 72 LEU A CA 1
ATOM 609 C C . LEU A 1 72 ? 2.177 -1.721 2.697 1.00 94.38 72 LEU A C 1
ATOM 611 O O . LEU A 1 72 ? 1.107 -1.590 2.104 1.00 94.38 72 LEU A O 1
ATOM 615 N N . ASP A 1 73 ? 2.304 -2.397 3.834 1.00 94.69 73 ASP A N 1
ATOM 616 C CA . ASP A 1 73 ? 1.185 -2.942 4.597 1.00 94.69 73 ASP A CA 1
ATOM 617 C C . ASP A 1 73 ? 0.741 -1.916 5.641 1.00 94.69 73 ASP A C 1
ATOM 619 O O . ASP A 1 73 ? 1.497 -1.535 6.535 1.00 94.69 73 ASP A O 1
ATOM 623 N N . ILE A 1 74 ? -0.496 -1.448 5.502 1.00 93.75 74 ILE A N 1
ATOM 624 C CA . ILE A 1 74 ? -1.076 -0.409 6.352 1.00 93.75 74 ILE A CA 1
ATOM 625 C C . ILE A 1 74 ? -1.227 -0.914 7.792 1.00 93.75 74 ILE A C 1
ATOM 627 O O . ILE A 1 74 ? -0.994 -0.158 8.732 1.00 93.75 74 ILE A O 1
ATOM 631 N N . GLY A 1 75 ? -1.612 -2.180 7.976 1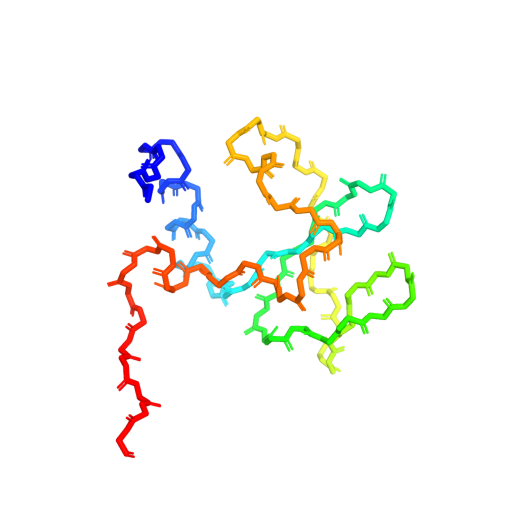.00 94.06 75 GLY A N 1
ATOM 632 C CA . GLY A 1 75 ? -1.811 -2.766 9.299 1.00 94.06 75 GLY A CA 1
ATOM 633 C C . GLY A 1 75 ? -0.495 -2.888 10.057 1.00 94.06 75 GLY A C 1
ATOM 634 O O . GLY A 1 75 ? -0.420 -2.468 11.210 1.00 94.06 75 GLY A O 1
ATOM 635 N N . MET A 1 76 ? 0.555 -3.383 9.395 1.00 93.44 76 MET A N 1
ATOM 636 C CA . MET A 1 76 ? 1.892 -3.462 9.997 1.00 93.44 76 MET A CA 1
ATOM 637 C C . MET A 1 76 ? 2.452 -2.074 10.326 1.00 93.44 76 MET A C 1
ATOM 639 O O . MET A 1 76 ? 2.950 -1.860 11.428 1.00 93.44 76 MET A O 1
ATOM 643 N N . GLU A 1 77 ? 2.320 -1.111 9.411 1.00 93.06 77 GLU A N 1
ATOM 644 C CA . GLU A 1 77 ? 2.818 0.258 9.610 1.00 93.06 77 GLU A CA 1
ATOM 645 C C . GLU A 1 77 ? 2.105 0.976 10.778 1.00 93.06 77 GLU A C 1
ATOM 647 O O . GLU A 1 77 ? 2.715 1.775 11.489 1.00 93.06 77 GLU A O 1
ATOM 652 N N . LEU A 1 78 ? 0.823 0.669 11.013 1.00 92.50 78 LEU A N 1
ATOM 653 C CA . LEU A 1 78 ? 0.045 1.173 12.151 1.00 92.50 78 LEU A CA 1
ATOM 654 C C . LEU A 1 78 ? 0.242 0.367 13.450 1.00 92.50 78 LEU A C 1
ATOM 656 O O . LEU A 1 78 ? -0.271 0.784 14.488 1.00 92.50 78 LEU A O 1
ATOM 660 N N . GLY A 1 79 ? 0.939 -0.774 13.414 1.00 91.44 79 GLY A N 1
ATOM 661 C CA . GLY A 1 79 ? 1.035 -1.697 14.553 1.00 91.44 79 GLY A CA 1
ATOM 662 C C . GLY A 1 79 ? -0.299 -2.366 14.916 1.00 91.44 79 GLY A C 1
ATOM 663 O O . GLY A 1 79 ? -0.547 -2.646 16.084 1.00 91.44 79 GLY A O 1
ATOM 664 N N . LEU A 1 80 ? -1.178 -2.559 13.927 1.00 87.50 80 LEU A N 1
ATOM 665 C CA . LEU A 1 80 ? -2.513 -3.161 14.058 1.00 87.50 80 LEU A CA 1
ATOM 666 C C . LEU A 1 80 ? -2.604 -4.576 13.474 1.00 87.50 80 LEU A C 1
ATOM 668 O O . LEU A 1 80 ? -3.652 -5.209 13.591 1.00 87.50 80 LEU A O 1
ATOM 672 N N . ALA A 1 81 ? -1.564 -5.041 12.782 1.00 74.00 81 ALA A N 1
ATOM 673 C CA . ALA A 1 81 ? -1.493 -6.419 12.319 1.00 74.00 81 ALA A CA 1
ATOM 674 C C . ALA A 1 81 ? -1.032 -7.315 13.476 1.00 74.00 81 ALA A C 1
ATOM 676 O O . ALA A 1 81 ? 0.036 -7.080 14.041 1.00 74.00 81 ALA A O 1
ATOM 677 N N . ASP A 1 82 ? -1.836 -8.322 13.812 1.00 54.09 82 ASP A N 1
ATOM 678 C CA . ASP A 1 82 ? -1.401 -9.416 14.675 1.00 54.09 82 ASP A CA 1
ATOM 679 C C . ASP A 1 82 ? -0.349 -10.247 13.918 1.00 54.09 82 ASP A C 1
ATOM 681 O O . ASP A 1 82 ? -0.521 -10.542 12.730 1.00 54.09 82 ASP A O 1
ATOM 685 N N . ASP A 1 83 ? 0.748 -10.602 14.593 1.00 46.88 83 ASP A N 1
ATOM 686 C CA . ASP A 1 83 ? 1.744 -11.575 14.127 1.00 46.88 83 ASP A CA 1
ATOM 687 C C . ASP A 1 83 ? 1.083 -12.968 14.021 1.00 46.88 83 ASP A C 1
ATOM 689 O O . ASP A 1 83 ? 1.345 -13.865 14.820 1.00 46.88 83 ASP A O 1
ATOM 693 N N . ASP A 1 84 ? 0.220 -13.190 13.030 1.00 43.75 84 ASP A N 1
ATOM 694 C CA . ASP A 1 84 ? -0.255 -14.531 12.676 1.00 43.75 84 ASP A CA 1
ATOM 695 C C . ASP A 1 84 ? 0.811 -15.226 11.810 1.00 43.75 84 ASP A C 1
ATOM 697 O O . ASP A 1 84 ? 0.649 -15.479 10.617 1.00 43.75 84 ASP A O 1
ATOM 701 N N . ASN A 1 85 ? 1.951 -15.506 12.442 1.00 37.84 85 ASN A N 1
ATOM 702 C CA . ASN A 1 85 ? 2.880 -16.566 12.062 1.00 37.84 85 ASN A CA 1
ATOM 703 C C . ASN A 1 85 ? 3.344 -17.277 13.342 1.00 37.84 85 ASN A C 1
ATOM 705 O O . ASN A 1 85 ? 4.463 -17.076 13.819 1.00 37.84 85 ASN A O 1
ATOM 709 N N . ALA A 1 86 ? 2.456 -18.115 13.880 1.00 34.22 86 ALA A N 1
ATOM 710 C CA . ALA A 1 86 ? 2.800 -19.261 14.718 1.00 34.22 86 ALA A CA 1
ATOM 711 C C . ALA A 1 86 ? 2.495 -20.552 13.946 1.00 34.22 86 ALA A C 1
ATOM 713 O O . ALA A 1 86 ? 1.448 -20.590 13.259 1.00 34.22 86 ALA A O 1
#

Secondary structure (DSSP, 8-state):
----HHHHHHHHHHHHTT--EEEE-TTS-EEEESS-PEE-SSSEE-TT--S-B-----GGGTT--TTSSSPEEHHHHTT-S-----

Foldseek 3Di:
DQQDPVLLVVLVVCVVVQWWWWAAFQVGWIFTHNDWFDQDPTDTHDPVGRPDRDRDDDPSCPVHYSPDNGTDTSCVSNVNDDPPPD

pLDDT: mean 83.43, std 14.93, range [34.22, 94.81]